Protein AF-E9EFN2-F1 (afdb_monomer)

Nearest PDB structures (foldseek):
  8b2e-assembly1_A  TM=9.844E-01  e=3.486E-15  Kionochaeta sp.
  8b2h-assembly1_A  TM=9.798E-01  e=1.659E-14  Thermothielavioides terrestris

Secondary structure (DSSP, 8-state):
------TT-SSPPS---SPPTT--HHHHHHHHHHHHHHHHTT-HHHHHHHHHHHHHHHHSS--BB-TTSTTGGGS--SSB--STTEEBTTTEEGGG-S-HHHHTSHHHHHHHHHHHHHTSTTGGGS-HHHHHHHHH--S-TTGGGGGHHHHHHHHHHTT-

Radius of gyration: 14.5 Å; Cα contacts (8 Å, |Δi|>4): 249; chains: 1; bounding box: 38×34×40 Å

Foldseek 3Di:
DDLPDLVLDDQPPPPQPDQQPPDDPQLSSLLLSLLVLCVVVVVALLLQLLLNLLLCLQPNSWFAAAPLAVVLVVEDTDYHHDDDQFTTSNRDHPVVDDDSSNRSHSSSVSVLLVVQLVPDPPSSPDDSLQSNCSSRVDPDSCSSVVCSVSSSSRSVSSPD

Sequence (160 aa):
MVTGECNGGDPPPSGGSGNLPGLNASQDRHAQAIIAQTKKQGLGKQGCKPAIATGLTESSLRILANNGVPASLKYPNNGIGSGHDSVGIFQQRAMYYEDICCDMDAAYSASEFFKNMTAICGWKTMDAATLCQKVQRSAVPTAYRKYTAQAAKICAAGGF

Mean predicted aligned error: 5.23 Å

pLDDT: mean 89.68, std 15.93, range [29.84, 98.75]

Solvent-accessible surface area (backbone atoms only — not comparable to full-atom values): 8828 Å² total; per-residue (Å²): 133,88,73,79,81,54,87,48,60,76,80,65,75,91,81,64,99,62,75,41,77,95,45,55,78,66,29,28,54,38,49,48,28,34,48,51,44,27,57,76,69,69,45,51,54,71,43,31,26,25,53,47,10,37,18,46,62,59,41,61,33,29,32,19,19,24,86,76,34,66,72,36,67,78,48,81,58,74,50,74,53,80,59,88,46,15,31,12,26,63,47,49,52,49,89,82,56,95,46,64,73,34,38,47,31,46,22,35,40,40,50,56,51,47,58,53,42,70,70,38,86,64,48,88,77,49,57,45,35,59,49,35,33,69,60,68,64,56,97,56,65,67,58,33,53,77,34,43,66,58,17,45,51,34,35,39,74,72,77,80

Organism: Metarhizium acridum (strain CQMa 102) (NCBI:txid655827)

Structure (mmCIF, N/CA/C/O backbone):
data_AF-E9EFN2-F1
#
_entry.id   AF-E9EFN2-F1
#
loop_
_atom_site.group_PDB
_atom_site.id
_atom_site.type_symbol
_atom_site.label_atom_id
_atom_site.label_alt_id
_atom_site.label_comp_id
_atom_site.label_asym_id
_atom_site.label_entity_id
_atom_site.label_seq_id
_atom_site.pdbx_PDB_ins_code
_atom_site.Cartn_x
_atom_site.Cartn_y
_atom_site.Cartn_z
_atom_site.occupancy
_atom_site.B_iso_or_equiv
_atom_site.auth_seq_id
_atom_site.auth_comp_id
_atom_site.auth_asym_id
_atom_site.auth_atom_id
_atom_site.pdbx_PDB_model_num
ATOM 1 N N . MET A 1 1 ? 3.461 -20.774 -21.837 1.00 32.47 1 MET A N 1
ATOM 2 C CA . MET A 1 1 ? 4.520 -20.360 -20.892 1.00 32.47 1 MET A CA 1
ATOM 3 C C . MET A 1 1 ? 3.847 -20.214 -19.549 1.00 32.47 1 MET A C 1
ATOM 5 O O . MET A 1 1 ? 2.889 -19.462 -19.463 1.00 32.47 1 MET A O 1
ATOM 9 N N . VAL A 1 2 ? 4.246 -21.027 -18.578 1.00 29.84 2 VAL A N 1
ATOM 10 C CA . VAL A 1 2 ? 3.606 -21.094 -17.261 1.00 29.84 2 VAL A CA 1
ATOM 11 C C . VAL A 1 2 ? 4.033 -19.852 -16.479 1.00 29.84 2 VAL A C 1
ATOM 13 O O . VAL A 1 2 ? 5.173 -19.768 -16.033 1.00 29.84 2 VAL A O 1
ATOM 16 N N . THR A 1 3 ? 3.166 -18.845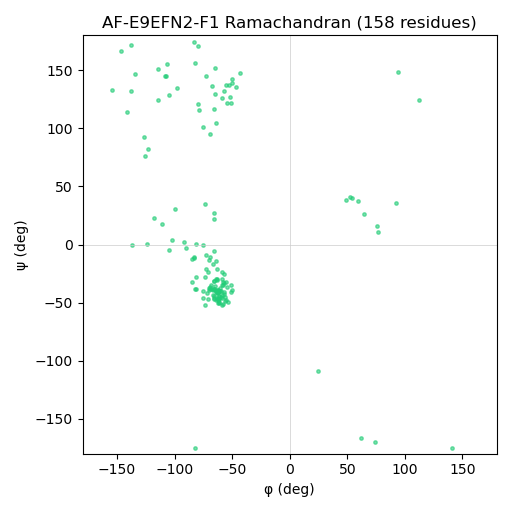 -16.402 1.00 42.25 3 THR A N 1
ATOM 17 C CA . THR A 1 3 ? 3.294 -17.765 -15.419 1.00 42.25 3 THR A CA 1
ATOM 18 C C . THR A 1 3 ? 3.089 -18.399 -14.051 1.00 42.25 3 THR A C 1
ATOM 20 O O . THR A 1 3 ? 2.025 -18.967 -13.819 1.00 42.25 3 THR A O 1
ATOM 23 N N . GLY A 1 4 ? 4.115 -18.376 -13.197 1.00 42.69 4 GLY A N 1
ATOM 24 C CA . GLY A 1 4 ? 4.016 -18.871 -11.826 1.00 42.69 4 GLY A CA 1
ATOM 25 C C . GLY A 1 4 ? 2.800 -18.250 -11.147 1.00 42.69 4 GLY A C 1
ATOM 26 O O . GLY A 1 4 ? 2.641 -17.030 -11.144 1.00 42.69 4 GLY A O 1
ATOM 27 N N . GLU A 1 5 ? 1.891 -19.095 -10.675 1.00 55.56 5 GLU A N 1
ATOM 28 C CA . GLU A 1 5 ? 0.627 -18.669 -10.092 1.00 55.56 5 GLU A CA 1
ATOM 29 C C . GLU A 1 5 ? 0.909 -17.986 -8.752 1.00 55.56 5 GLU A C 1
ATOM 31 O O . GLU A 1 5 ? 1.048 -18.622 -7.708 1.00 55.56 5 GLU A O 1
ATOM 36 N N . CYS A 1 6 ? 1.016 -16.660 -8.784 1.00 63.97 6 CYS A N 1
ATOM 37 C CA . CYS A 1 6 ? 0.966 -15.850 -7.583 1.00 63.97 6 CYS A CA 1
ATOM 38 C C . CYS A 1 6 ? -0.442 -16.048 -7.012 1.00 63.97 6 CYS A C 1
ATOM 40 O O . CYS A 1 6 ? -1.408 -15.509 -7.547 1.00 63.97 6 CYS A O 1
ATOM 42 N N . ASN A 1 7 ? -0.596 -16.831 -5.942 1.00 55.19 7 ASN A N 1
ATOM 43 C CA . ASN A 1 7 ? -1.889 -17.134 -5.300 1.00 55.19 7 ASN A CA 1
ATOM 44 C C . ASN A 1 7 ? -2.581 -15.896 -4.649 1.00 55.19 7 ASN A C 1
ATOM 46 O O . ASN A 1 7 ? -3.433 -16.027 -3.761 1.00 55.19 7 ASN A O 1
ATOM 50 N N . GLY A 1 8 ? -2.231 -14.682 -5.099 1.00 48.81 8 GLY A N 1
ATOM 51 C CA . GLY A 1 8 ? -2.828 -13.383 -4.777 1.00 48.81 8 GLY A CA 1
ATOM 52 C C . GLY A 1 8 ? -4.266 -13.205 -5.275 1.00 48.81 8 GLY A C 1
ATOM 53 O O . GLY A 1 8 ? -4.932 -12.261 -4.865 1.00 48.81 8 GLY A O 1
ATOM 54 N N . GLY A 1 9 ? -4.792 -14.173 -6.026 1.00 44.34 9 GLY A N 1
ATOM 55 C CA . GLY A 1 9 ? -6.187 -14.224 -6.450 1.00 44.34 9 GLY A CA 1
ATOM 56 C C . GLY A 1 9 ? -6.386 -13.606 -7.824 1.00 44.34 9 GLY A C 1
ATOM 57 O O . GLY A 1 9 ? -5.675 -12.685 -8.217 1.00 44.34 9 GLY A O 1
ATOM 58 N N . ASP A 1 10 ? -7.359 -14.152 -8.546 1.00 43.50 10 ASP A N 1
ATOM 59 C CA . ASP A 1 10 ? -7.819 -13.628 -9.824 1.00 43.50 10 ASP A CA 1
ATOM 60 C C . ASP A 1 10 ? -7.963 -12.099 -9.777 1.00 43.50 10 ASP A C 1
ATOM 62 O O . ASP A 1 10 ? -8.327 -11.550 -8.723 1.00 43.50 10 ASP A O 1
ATOM 66 N N . PRO A 1 11 ? -7.716 -11.391 -10.899 1.00 51.19 11 PRO A N 1
ATOM 67 C CA . PRO A 1 11 ? -8.034 -9.973 -10.981 1.00 51.19 11 PRO A CA 1
ATOM 68 C C . PRO A 1 11 ? -9.450 -9.763 -10.432 1.00 51.19 11 PRO A C 1
ATOM 70 O O . PRO A 1 11 ? -10.338 -10.567 -10.742 1.00 51.19 11 PRO A O 1
ATOM 73 N N . PRO A 1 12 ? -9.671 -8.738 -9.585 1.00 50.22 12 PRO A N 1
ATOM 74 C CA . PRO A 1 12 ? -10.956 -8.556 -8.931 1.00 50.22 12 PRO A CA 1
ATOM 75 C C . PRO A 1 12 ? -12.075 -8.620 -9.979 1.00 50.22 12 PRO A C 1
ATOM 77 O O . PRO A 1 12 ? -11.899 -8.081 -11.080 1.00 50.22 12 PRO A O 1
ATOM 80 N N . PRO A 1 13 ? -13.212 -9.279 -9.676 1.00 44.38 13 PRO A N 1
ATOM 81 C CA . PRO A 1 13 ? -14.321 -9.354 -10.614 1.00 44.38 13 PRO A CA 1
ATOM 82 C C . PRO A 1 13 ? -14.669 -7.934 -11.057 1.00 44.38 13 PRO A C 1
ATOM 84 O O . PRO A 1 13 ? -14.693 -7.017 -10.234 1.00 44.38 13 PRO A O 1
ATOM 87 N N . SER A 1 14 ? -14.921 -7.743 -12.353 1.00 46.88 14 SER A N 1
ATOM 88 C CA . SER A 1 14 ? -15.143 -6.439 -13.003 1.00 46.88 14 SER A CA 1
ATOM 89 C C . SER A 1 14 ? -16.425 -5.699 -12.554 1.00 46.88 14 SER A C 1
ATOM 91 O O . SER A 1 14 ? -16.999 -4.924 -13.311 1.00 46.88 14 SER A O 1
ATOM 93 N N . GLY A 1 15 ? -16.905 -5.935 -11.333 1.00 41.72 15 GLY A N 1
ATOM 94 C CA . GLY A 1 15 ? -18.213 -5.544 -10.808 1.00 41.72 15 GLY A CA 1
ATOM 95 C C . GLY A 1 15 ? -18.239 -4.285 -9.939 1.00 41.72 15 GLY A C 1
ATOM 96 O O . GLY A 1 15 ? -19.069 -4.201 -9.039 1.00 41.72 15 GLY A O 1
ATOM 97 N N . GLY A 1 16 ? -17.361 -3.309 -10.177 1.00 46.19 16 GLY A N 1
ATOM 98 C CA . GLY A 1 16 ? -17.445 -1.979 -9.564 1.00 46.19 16 GLY A CA 1
ATOM 99 C C . GLY A 1 16 ? -17.417 -0.901 -10.639 1.00 46.19 16 GLY A C 1
ATOM 100 O O . GLY A 1 16 ? -16.347 -0.486 -11.062 1.00 46.19 16 GLY A O 1
ATOM 101 N N . SER A 1 17 ? -18.582 -0.463 -11.114 1.00 49.03 17 SER A N 1
ATOM 102 C CA . SER A 1 17 ? -18.742 0.458 -12.253 1.00 49.03 17 SER A CA 1
ATOM 103 C C . SER A 1 17 ? -18.371 1.923 -11.956 1.00 49.03 17 SER A C 1
ATOM 105 O O . SER A 1 17 ? -18.993 2.840 -12.488 1.00 49.03 17 SER A O 1
ATOM 107 N N . GLY A 1 18 ?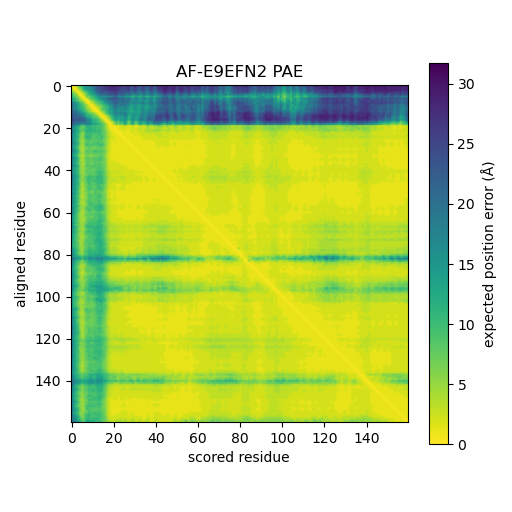 -17.369 2.175 -11.114 1.00 58.19 18 GLY A N 1
ATOM 108 C CA . GLY A 1 18 ? -16.896 3.524 -10.822 1.00 58.19 18 GLY A CA 1
ATOM 109 C C . GLY A 1 18 ? -15.440 3.534 -10.383 1.00 58.19 18 GLY A C 1
ATOM 110 O O . GLY A 1 18 ? -15.052 2.754 -9.518 1.00 58.19 18 GLY A O 1
ATOM 111 N N . ASN A 1 19 ? -14.652 4.446 -10.959 1.00 78.94 19 ASN A N 1
ATOM 112 C CA . ASN A 1 19 ? -13.292 4.708 -10.496 1.00 78.94 19 ASN A CA 1
ATOM 113 C C . ASN A 1 19 ? -13.345 5.132 -9.021 1.00 78.94 19 ASN A C 1
ATOM 115 O O . ASN A 1 19 ? -14.046 6.089 -8.668 1.00 78.94 19 ASN A O 1
ATOM 119 N N . LEU A 1 20 ? -12.583 4.447 -8.170 1.00 90.50 20 LEU A N 1
ATOM 120 C CA . LEU A 1 20 ? -12.331 4.851 -6.795 1.00 90.50 20 LEU A CA 1
ATOM 121 C C . LEU A 1 20 ? -11.888 6.329 -6.770 1.00 90.50 20 LEU A C 1
ATOM 123 O O . LEU A 1 20 ? -11.157 6.779 -7.661 1.00 90.50 20 LEU A O 1
ATOM 127 N N . PRO A 1 21 ? -12.311 7.113 -5.761 1.00 91.50 21 PRO A N 1
ATOM 128 C CA . PRO A 1 21 ? -12.151 8.562 -5.782 1.00 91.50 21 PRO A CA 1
ATOM 129 C C . PRO A 1 21 ? -10.706 9.024 -6.014 1.00 91.50 21 PRO A C 1
ATOM 131 O O . PRO A 1 21 ? -9.810 8.746 -5.214 1.00 91.50 21 PRO A O 1
ATOM 134 N N . GLY A 1 22 ? -10.506 9.802 -7.081 1.00 92.12 22 GLY A N 1
ATOM 135 C CA . GLY A 1 22 ? -9.226 10.441 -7.396 1.00 92.12 22 GLY A CA 1
ATOM 136 C C . GLY A 1 22 ? -8.154 9.510 -7.971 1.00 92.12 22 GLY A C 1
ATOM 137 O O . GLY A 1 22 ? -6.987 9.895 -7.962 1.00 92.12 22 GLY A O 1
ATOM 138 N N . LEU A 1 23 ? -8.519 8.312 -8.443 1.00 94.75 23 LEU A N 1
ATOM 139 C CA . LEU A 1 23 ? -7.596 7.355 -9.057 1.00 94.75 23 LEU A CA 1
ATOM 140 C C . LEU A 1 23 ? -7.791 7.266 -10.578 1.00 94.75 23 LEU A C 1
ATOM 142 O O . LEU A 1 23 ? -8.910 7.352 -11.084 1.00 94.75 23 LEU A O 1
ATOM 146 N N . ASN A 1 24 ? -6.692 7.064 -11.311 1.00 93.81 24 ASN A N 1
ATOM 147 C CA . ASN A 1 24 ? -6.754 6.643 -12.715 1.00 93.81 24 ASN A CA 1
ATOM 148 C C . ASN A 1 24 ? -7.023 5.131 -12.829 1.00 93.81 24 ASN A C 1
ATOM 150 O O . ASN A 1 24 ? -6.922 4.404 -11.847 1.00 93.81 24 ASN A O 1
ATOM 154 N N . ALA A 1 25 ? -7.293 4.634 -14.040 1.00 91.81 25 ALA A N 1
ATOM 155 C CA . ALA A 1 25 ? -7.672 3.234 -14.259 1.00 91.81 25 ALA A CA 1
ATOM 156 C C . ALA A 1 25 ? -6.641 2.197 -13.764 1.00 91.81 25 ALA A C 1
ATOM 158 O O . ALA A 1 25 ? -7.021 1.102 -13.361 1.00 91.81 25 ALA A O 1
ATOM 159 N N . SER A 1 26 ? -5.338 2.503 -13.801 1.00 91.81 26 SER A N 1
ATOM 160 C CA . SER A 1 26 ? -4.310 1.578 -13.298 1.00 91.81 26 SER A CA 1
ATOM 161 C C . SER A 1 26 ? -4.279 1.566 -11.770 1.00 91.81 26 SER A C 1
ATOM 163 O O . SER A 1 26 ? -4.305 0.507 -11.150 1.00 91.81 26 SER A O 1
ATOM 165 N N . GLN A 1 27 ? -4.298 2.755 -11.164 1.00 96.31 27 GLN A N 1
ATOM 166 C CA . GLN A 1 27 ? -4.343 2.922 -9.711 1.00 96.31 27 GLN A CA 1
ATOM 167 C C . GLN A 1 27 ? -5.614 2.324 -9.109 1.00 96.31 27 GLN A C 1
ATOM 169 O O . GLN A 1 27 ? -5.552 1.709 -8.049 1.00 96.31 27 GLN A O 1
ATOM 174 N N . ASP A 1 28 ? -6.747 2.488 -9.794 1.00 96.00 28 ASP A N 1
ATOM 175 C CA . ASP A 1 28 ? -8.029 1.909 -9.413 1.00 96.00 28 ASP A CA 1
ATOM 176 C C . ASP A 1 28 ? -7.937 0.384 -9.331 1.00 96.00 28 ASP A C 1
ATOM 178 O O . ASP A 1 28 ? -8.193 -0.182 -8.271 1.00 96.00 28 ASP A O 1
ATOM 182 N N . ARG A 1 29 ? -7.440 -0.279 -10.385 1.00 94.94 29 ARG A N 1
ATOM 183 C CA . ARG A 1 29 ? -7.261 -1.740 -10.387 1.00 94.94 29 ARG A CA 1
ATOM 184 C C . ARG A 1 29 ? -6.388 -2.232 -9.234 1.00 94.94 29 ARG A C 1
ATOM 186 O O . ARG A 1 29 ? -6.761 -3.193 -8.564 1.00 94.94 29 ARG A O 1
ATOM 193 N N . HIS A 1 30 ? -5.256 -1.580 -8.963 1.00 97.12 30 HIS A N 1
ATOM 194 C CA . HIS A 1 30 ? -4.398 -2.003 -7.853 1.00 97.12 30 HIS A CA 1
ATOM 195 C C . HIS A 1 30 ? -5.020 -1.714 -6.482 1.00 97.12 30 HIS A C 1
ATOM 197 O O . HIS A 1 30 ? -4.898 -2.527 -5.568 1.00 97.12 30 HIS A O 1
ATOM 203 N N . ALA A 1 31 ? -5.722 -0.589 -6.324 1.00 97.88 31 ALA A N 1
ATOM 204 C CA . ALA A 1 31 ? -6.452 -0.294 -5.096 1.00 97.88 31 ALA A CA 1
ATOM 205 C C . ALA A 1 31 ? -7.569 -1.316 -4.846 1.00 97.88 31 ALA A C 1
ATOM 207 O O . ALA A 1 31 ? -7.719 -1.782 -3.717 1.00 97.88 31 ALA A O 1
ATOM 208 N N . GLN A 1 3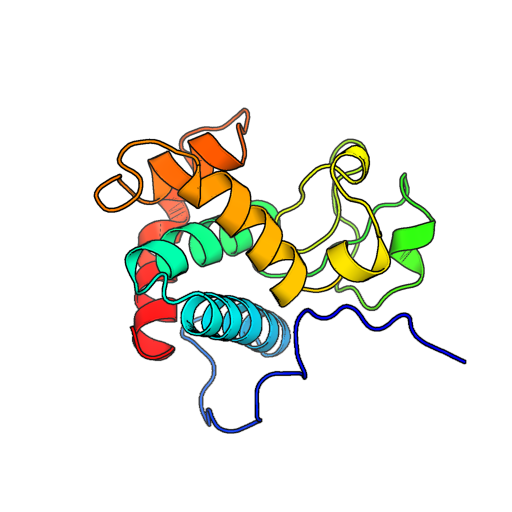2 ? -8.303 -1.714 -5.889 1.00 97.06 32 GLN A N 1
ATOM 209 C CA . GLN A 1 32 ? -9.309 -2.773 -5.809 1.00 97.06 32 GLN A CA 1
ATOM 210 C C . GLN A 1 32 ? -8.685 -4.117 -5.418 1.00 97.06 32 GLN A C 1
ATOM 212 O O . GLN A 1 32 ? -9.254 -4.813 -4.583 1.00 97.06 32 GLN A O 1
ATOM 217 N N . ALA A 1 33 ? -7.500 -4.459 -5.934 1.00 96.69 33 ALA A N 1
ATOM 218 C CA . ALA A 1 33 ? -6.772 -5.663 -5.523 1.00 96.69 33 ALA A CA 1
ATOM 219 C C . ALA A 1 33 ? -6.400 -5.632 -4.025 1.00 96.69 33 ALA A C 1
ATOM 221 O O . ALA A 1 33 ? -6.658 -6.593 -3.300 1.00 96.69 33 ALA A O 1
ATOM 222 N N . ILE A 1 34 ? -5.895 -4.498 -3.520 1.00 98.25 34 ILE A N 1
ATOM 223 C CA . ILE A 1 34 ? -5.618 -4.309 -2.083 1.00 98.25 34 ILE A CA 1
ATOM 224 C C . ILE A 1 34 ? -6.909 -4.432 -1.252 1.00 98.25 34 ILE A C 1
ATOM 226 O O . ILE A 1 34 ? -6.924 -5.095 -0.210 1.00 98.25 34 ILE A O 1
ATOM 230 N N . ILE A 1 35 ? -8.006 -3.811 -1.695 1.00 98.19 35 ILE A N 1
ATOM 231 C CA . ILE A 1 35 ? -9.317 -3.864 -1.026 1.00 98.19 35 ILE A CA 1
ATOM 232 C C . ILE A 1 35 ? -9.852 -5.298 -0.993 1.00 98.19 35 ILE A C 1
ATOM 234 O O . ILE A 1 35 ? -10.281 -5.766 0.065 1.00 98.19 35 ILE A O 1
ATOM 238 N N . ALA A 1 36 ? -9.808 -6.007 -2.120 1.00 96.88 36 ALA A N 1
ATOM 239 C CA . ALA A 1 36 ? -10.240 -7.394 -2.231 1.00 96.88 36 ALA A CA 1
ATOM 240 C C . ALA A 1 36 ? -9.430 -8.297 -1.295 1.00 96.88 36 ALA A C 1
ATOM 242 O O . ALA A 1 36 ? -10.019 -9.063 -0.530 1.00 96.88 36 ALA A O 1
ATOM 243 N N . GLN A 1 37 ? -8.105 -8.132 -1.252 1.00 97.75 37 GLN A N 1
ATOM 244 C CA . GLN A 1 37 ? -7.251 -8.876 -0.329 1.00 97.75 37 GLN A CA 1
ATOM 245 C C . GLN A 1 37 ? -7.550 -8.542 1.139 1.00 97.75 37 GLN A C 1
ATOM 247 O O . GLN A 1 37 ? -7.607 -9.436 1.984 1.00 97.75 37 GLN A O 1
ATOM 252 N N . THR A 1 38 ? -7.822 -7.271 1.452 1.00 98.12 38 THR A N 1
ATOM 253 C CA . THR A 1 38 ? -8.237 -6.853 2.802 1.00 98.12 38 THR A CA 1
ATOM 254 C C . THR A 1 38 ? -9.519 -7.574 3.232 1.00 98.12 38 THR A C 1
ATOM 256 O O . THR A 1 38 ? -9.623 -8.032 4.373 1.00 98.12 38 THR A O 1
ATOM 259 N N . LYS A 1 39 ? -10.501 -7.686 2.323 1.00 97.94 39 LYS A N 1
ATOM 260 C CA . LYS A 1 39 ? -11.762 -8.408 2.563 1.00 97.94 39 LYS A CA 1
ATOM 261 C C . LYS A 1 39 ? -11.516 -9.904 2.735 1.00 97.94 39 LYS A C 1
ATOM 263 O O . LYS A 1 39 ? -12.011 -10.475 3.701 1.00 97.94 39 LYS A O 1
ATOM 268 N N . LYS A 1 40 ? -10.707 -10.508 1.857 1.00 96.81 40 LYS A N 1
ATOM 269 C CA . LYS A 1 40 ? -10.321 -11.928 1.914 1.00 96.81 40 LYS A CA 1
ATOM 270 C C . LYS A 1 40 ? -9.713 -12.302 3.270 1.00 96.81 40 LYS A C 1
ATOM 272 O O . LYS A 1 40 ? -9.990 -13.380 3.777 1.00 96.81 40 LYS A O 1
ATOM 277 N N . GLN A 1 41 ? -8.936 -11.403 3.876 1.00 97.19 41 GLN A N 1
ATOM 278 C CA . GLN A 1 41 ? -8.313 -11.611 5.189 1.00 97.19 41 GLN A CA 1
ATOM 279 C C . GLN A 1 41 ? -9.144 -11.099 6.382 1.00 97.19 41 GLN A C 1
ATOM 281 O O . GLN A 1 41 ? -8.687 -11.171 7.521 1.00 97.19 41 GLN A O 1
ATOM 286 N N . GLY A 1 42 ? -10.348 -10.559 6.160 1.00 97.56 42 GLY A N 1
ATOM 287 C CA . GLY A 1 42 ? -11.235 -10.112 7.240 1.00 97.56 42 GLY A CA 1
ATOM 288 C C . GLY A 1 42 ? -10.695 -8.943 8.079 1.00 97.56 42 GLY A C 1
ATOM 289 O O . GLY A 1 42 ? -11.067 -8.794 9.241 1.00 97.56 42 GLY A O 1
ATOM 290 N N . LEU A 1 43 ? -9.818 -8.102 7.521 1.00 98.06 43 LEU A N 1
ATOM 291 C CA . LEU A 1 43 ? -9.118 -7.049 8.281 1.00 98.06 43 LEU A CA 1
ATOM 292 C C . LEU A 1 43 ? -9.942 -5.763 8.458 1.00 98.06 43 LEU A C 1
ATOM 294 O O . LEU A 1 43 ? -9.572 -4.873 9.230 1.00 98.06 43 LEU A O 1
ATOM 298 N N . GLY A 1 44 ? -11.056 -5.655 7.730 1.00 97.75 44 GLY A N 1
ATOM 299 C CA . GLY A 1 44 ? -11.972 -4.520 7.778 1.00 97.75 44 GLY A CA 1
ATOM 300 C C . GLY A 1 44 ? -11.340 -3.189 7.351 1.00 97.75 44 GLY A C 1
ATOM 301 O O . GLY A 1 44 ? -10.234 -3.118 6.805 1.00 97.75 44 GLY A O 1
ATOM 302 N N . LYS A 1 45 ? -12.044 -2.092 7.653 1.00 97.19 45 LYS A N 1
ATOM 303 C CA . LYS A 1 45 ? -11.591 -0.723 7.357 1.00 97.19 45 LYS A CA 1
ATOM 304 C C . LYS A 1 45 ? -10.236 -0.394 7.988 1.00 97.19 45 LYS A C 1
ATOM 306 O O . LYS A 1 45 ? -9.448 0.351 7.402 1.00 97.19 45 LYS A O 1
ATOM 311 N N . GLN A 1 46 ? -9.973 -0.965 9.165 1.00 98.12 46 GLN A N 1
ATOM 312 C CA . GLN A 1 46 ? -8.738 -0.761 9.915 1.00 98.12 46 GLN A CA 1
ATOM 313 C C . GLN A 1 46 ? -7.511 -1.336 9.200 1.00 98.12 46 GLN A C 1
ATOM 315 O O . GLN A 1 46 ? -6.440 -0.753 9.318 1.00 98.12 46 GLN A O 1
ATOM 320 N N . GLY A 1 47 ? -7.655 -2.425 8.433 1.00 98.31 47 GLY A N 1
ATOM 321 C CA . GLY A 1 47 ? -6.593 -2.926 7.554 1.00 98.31 47 GLY A CA 1
ATOM 322 C C . GLY A 1 47 ? -6.526 -2.203 6.207 1.00 98.31 47 GLY A C 1
ATOM 323 O O . GLY A 1 47 ? -5.436 -1.895 5.729 1.00 98.31 47 GLY A O 1
ATOM 324 N N . CYS A 1 48 ? -7.678 -1.852 5.622 1.00 98.75 48 CYS A N 1
ATOM 325 C CA . CYS A 1 48 ? -7.723 -1.188 4.314 1.00 98.75 48 CYS A CA 1
ATOM 326 C C . CYS A 1 48 ? -7.005 0.167 4.328 1.00 98.75 48 CYS A C 1
ATOM 328 O O . CYS A 1 48 ? -6.178 0.461 3.463 1.00 98.75 48 CYS A O 1
ATOM 330 N N . LYS A 1 49 ? -7.318 1.010 5.321 1.00 98.56 49 LYS A N 1
ATOM 331 C CA . LYS A 1 49 ? -6.825 2.391 5.383 1.00 98.56 49 LYS A CA 1
ATOM 332 C C . LYS A 1 49 ? -5.289 2.484 5.389 1.00 98.56 49 LYS A C 1
ATOM 334 O O . LYS A 1 49 ? -4.777 3.251 4.573 1.00 98.56 49 LYS A O 1
ATOM 339 N N . PRO A 1 50 ? -4.540 1.768 6.252 1.00 98.56 50 PRO A N 1
ATOM 340 C CA . PRO A 1 50 ? -3.083 1.804 6.213 1.00 98.56 50 PRO A CA 1
ATOM 341 C C . PRO A 1 50 ? -2.515 1.198 4.926 1.00 98.56 50 PRO A C 1
ATOM 343 O O . PRO A 1 50 ? -1.596 1.783 4.373 1.00 98.56 50 PRO A O 1
ATOM 346 N N . ALA A 1 51 ? -3.075 0.115 4.375 1.00 98.62 51 ALA A N 1
ATOM 347 C CA . ALA A 1 51 ? -2.558 -0.439 3.120 1.00 98.62 51 ALA A CA 1
ATOM 348 C C . ALA A 1 51 ? -2.711 0.533 1.940 1.00 98.62 51 ALA A C 1
ATOM 350 O O . ALA A 1 51 ? -1.736 0.814 1.248 1.00 98.62 51 ALA A O 1
ATOM 351 N N . ILE A 1 52 ? -3.889 1.136 1.744 1.00 98.69 52 ILE A N 1
ATOM 352 C CA . ILE A 1 52 ? -4.071 2.139 0.682 1.00 98.69 52 ILE A CA 1
ATOM 353 C C . ILE A 1 52 ? -3.194 3.376 0.930 1.00 98.69 52 ILE A C 1
ATOM 355 O O . ILE A 1 52 ? -2.604 3.903 -0.012 1.00 98.69 52 ILE A O 1
ATOM 359 N N . ALA A 1 53 ? -3.065 3.833 2.181 1.00 98.69 53 ALA A N 1
ATOM 360 C CA . ALA A 1 53 ? -2.194 4.962 2.511 1.00 98.69 53 ALA A CA 1
ATOM 361 C C . ALA A 1 53 ? -0.717 4.662 2.201 1.00 98.69 53 ALA A C 1
ATOM 363 O O . ALA A 1 53 ? -0.039 5.517 1.629 1.00 98.69 53 ALA A O 1
ATOM 364 N N . THR A 1 54 ? -0.229 3.458 2.513 1.00 98.50 54 THR A N 1
ATOM 365 C CA . THR A 1 54 ? 1.122 3.013 2.150 1.00 98.50 54 THR A CA 1
ATOM 366 C C . THR A 1 54 ? 1.286 2.970 0.635 1.00 98.50 54 THR A C 1
ATOM 368 O O . THR A 1 54 ? 2.192 3.607 0.117 1.00 98.50 54 THR A O 1
ATOM 371 N N . GLY A 1 55 ? 0.375 2.328 -0.101 1.00 98.31 55 GLY A N 1
ATOM 372 C CA . GLY A 1 55 ? 0.470 2.234 -1.564 1.00 98.31 55 GLY A CA 1
ATOM 373 C C . GLY A 1 55 ? 0.475 3.605 -2.251 1.00 98.31 55 GLY A C 1
ATOM 374 O O . GLY A 1 55 ? 1.257 3.845 -3.170 1.00 98.31 55 GLY A O 1
ATOM 375 N N . LEU A 1 56 ? -0.336 4.551 -1.767 1.00 98.31 56 LEU A N 1
ATOM 376 C CA . LEU A 1 56 ? -0.312 5.941 -2.237 1.00 98.31 56 LEU A CA 1
ATOM 377 C C . LEU A 1 56 ? 1.021 6.639 -1.940 1.00 98.31 56 LEU A C 1
ATOM 379 O O . LEU A 1 56 ? 1.518 7.387 -2.780 1.00 98.31 56 LEU A O 1
ATOM 383 N N . THR A 1 57 ? 1.590 6.399 -0.759 1.00 97.56 57 THR A N 1
ATOM 384 C CA . THR A 1 57 ? 2.839 7.037 -0.320 1.00 97.56 57 THR A CA 1
ATOM 385 C C . THR A 1 57 ? 4.044 6.513 -1.093 1.00 97.56 57 THR A C 1
ATOM 387 O O . THR A 1 57 ? 4.850 7.310 -1.560 1.00 97.56 57 THR A O 1
ATOM 390 N N . GLU A 1 58 ? 4.146 5.195 -1.236 1.00 96.81 58 GLU A N 1
ATOM 391 C CA . GLU A 1 58 ? 5.343 4.519 -1.743 1.00 96.81 58 GLU A CA 1
ATOM 392 C C . GLU A 1 58 ? 5.423 4.537 -3.271 1.00 96.81 58 GLU A C 1
ATOM 394 O O . GLU A 1 58 ? 6.493 4.708 -3.845 1.00 96.81 58 GLU A O 1
ATOM 399 N N . SER A 1 59 ? 4.286 4.387 -3.953 1.00 97.50 59 SER A N 1
ATOM 400 C CA . SER A 1 59 ? 4.266 4.222 -5.412 1.00 97.50 59 SER A CA 1
ATOM 401 C C . SER A 1 59 ? 3.182 5.028 -6.117 1.00 97.50 59 SER A C 1
ATOM 403 O O . SER A 1 59 ? 3.064 4.969 -7.341 1.00 97.50 59 SER A O 1
ATOM 405 N N . SER A 1 60 ? 2.360 5.780 -5.376 1.00 97.50 60 SER A N 1
ATOM 406 C CA . SER A 1 60 ? 1.099 6.318 -5.902 1.00 97.50 60 SER A CA 1
ATOM 407 C C . SER A 1 60 ? 0.206 5.214 -6.493 1.00 97.50 60 SER A C 1
ATOM 409 O O . SER A 1 60 ? -0.410 5.424 -7.538 1.00 97.50 60 SER A O 1
ATOM 411 N N . LEU A 1 61 ? 0.146 4.044 -5.837 1.00 98.12 61 LEU A N 1
ATOM 412 C CA . LEU A 1 61 ? -0.598 2.842 -6.256 1.00 98.12 61 LEU A CA 1
ATOM 413 C C . LEU A 1 61 ? -0.168 2.288 -7.626 1.00 98.12 61 LEU A C 1
ATOM 415 O O . LEU A 1 61 ? -0.992 1.837 -8.426 1.00 98.12 61 LEU A O 1
ATOM 419 N N . ARG A 1 62 ? 1.132 2.339 -7.915 1.00 97.81 62 ARG A N 1
ATOM 420 C CA . ARG A 1 62 ? 1.738 1.772 -9.126 1.00 97.81 62 ARG A CA 1
ATOM 421 C C . ARG A 1 62 ? 2.538 0.534 -8.757 1.00 97.81 62 ARG A C 1
ATOM 423 O O . ARG A 1 62 ? 3.206 0.515 -7.732 1.00 97.81 62 ARG A O 1
ATOM 430 N N . ILE A 1 63 ? 2.549 -0.461 -9.632 1.00 97.50 63 ILE A N 1
ATOM 431 C CA . ILE A 1 63 ? 3.546 -1.529 -9.560 1.00 97.50 63 ILE A CA 1
ATOM 432 C C . ILE A 1 63 ? 4.842 -0.982 -10.152 1.00 97.50 63 ILE A C 1
ATOM 434 O O . ILE A 1 63 ? 4.868 -0.615 -11.326 1.00 97.50 63 ILE A O 1
ATOM 438 N N . LEU A 1 64 ? 5.899 -0.873 -9.350 1.00 98.00 64 LEU A N 1
ATOM 439 C CA . LEU A 1 64 ? 7.184 -0.337 -9.795 1.00 98.00 64 LEU A CA 1
ATOM 4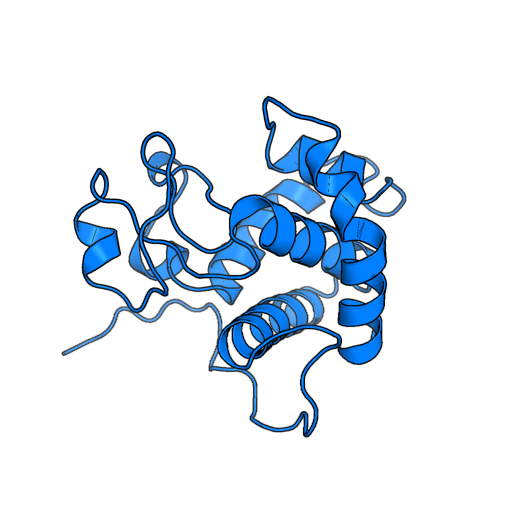40 C C . LEU A 1 64 ? 8.254 -1.433 -9.756 1.00 98.00 64 LEU A C 1
ATOM 442 O O . LEU A 1 64 ? 8.479 -2.051 -8.717 1.00 98.00 64 LEU A O 1
ATOM 446 N N . ALA A 1 65 ? 8.908 -1.661 -10.893 1.00 97.25 65 ALA A N 1
ATOM 447 C CA . ALA A 1 65 ? 10.052 -2.562 -11.005 1.00 97.25 65 ALA A CA 1
ATOM 448 C C . ALA A 1 65 ? 11.352 -1.850 -10.590 1.00 97.25 65 ALA A C 1
ATOM 450 O O . ALA A 1 65 ? 11.364 -0.641 -10.350 1.00 97.25 65 ALA A O 1
ATOM 451 N N . ASN A 1 66 ? 12.464 -2.580 -10.535 1.00 97.38 66 ASN A N 1
ATOM 452 C CA . ASN A 1 66 ? 13.761 -2.039 -10.135 1.00 97.38 66 ASN A CA 1
ATOM 453 C C . ASN A 1 66 ? 14.884 -2.569 -11.033 1.00 97.38 66 ASN A C 1
ATOM 455 O O . ASN A 1 66 ? 15.005 -3.774 -11.242 1.00 97.38 66 ASN A O 1
ATOM 459 N N . ASN A 1 67 ? 15.744 -1.676 -11.529 1.00 95.81 67 ASN A N 1
ATOM 460 C CA . ASN A 1 67 ? 16.897 -2.049 -12.358 1.00 95.81 67 ASN A CA 1
ATOM 461 C C . ASN A 1 67 ? 17.923 -2.912 -11.601 1.00 95.81 67 ASN A C 1
ATOM 463 O O . ASN A 1 67 ? 18.585 -3.747 -12.210 1.00 95.81 67 ASN A O 1
ATOM 467 N N . GLY A 1 68 ? 18.033 -2.737 -10.280 1.00 94.12 68 GLY A N 1
ATOM 468 C CA . GLY A 1 68 ? 18.842 -3.579 -9.396 1.00 94.12 68 GLY A CA 1
ATOM 469 C C . GLY A 1 68 ? 18.248 -4.969 -9.150 1.00 94.12 68 GLY A C 1
ATOM 470 O O . GLY A 1 68 ? 18.930 -5.829 -8.601 1.00 94.12 68 GLY A O 1
ATOM 471 N N . VAL A 1 69 ? 17.010 -5.219 -9.594 1.00 95.38 69 VAL A N 1
ATOM 472 C CA . VAL A 1 69 ? 16.328 -6.518 -9.519 1.00 95.38 69 VAL A CA 1
ATOM 473 C C . VAL A 1 69 ? 15.859 -6.911 -10.925 1.00 95.38 69 VAL A C 1
ATOM 475 O O . VAL A 1 69 ? 14.668 -6.809 -11.227 1.00 95.38 69 VAL A O 1
ATOM 478 N N . PRO A 1 70 ? 16.755 -7.377 -11.821 1.00 94.62 70 PRO A N 1
ATOM 479 C CA . PRO A 1 70 ? 16.419 -7.609 -13.231 1.00 94.62 70 PRO A CA 1
ATOM 480 C C . PRO A 1 70 ? 15.247 -8.571 -13.465 1.00 94.62 70 PRO A C 1
ATOM 482 O O . PRO A 1 70 ? 14.571 -8.486 -14.487 1.00 94.62 70 PRO A O 1
ATOM 485 N N . ALA A 1 71 ? 14.976 -9.478 -12.521 1.00 93.75 71 ALA A N 1
ATOM 486 C CA . ALA A 1 71 ? 13.799 -10.342 -12.566 1.00 93.75 71 ALA A CA 1
ATOM 487 C C . ALA A 1 71 ? 12.481 -9.543 -12.548 1.00 93.75 71 ALA A C 1
ATOM 489 O O . ALA A 1 71 ? 11.564 -9.889 -13.284 1.00 93.75 71 ALA A O 1
ATOM 490 N N . SER A 1 72 ? 12.411 -8.445 -11.786 1.00 95.25 72 SER A N 1
ATOM 491 C CA . SER A 1 72 ? 11.208 -7.604 -11.668 1.00 95.25 72 SER A CA 1
ATOM 492 C C . SER A 1 72 ? 10.805 -6.949 -12.994 1.00 95.25 72 SER A C 1
ATOM 494 O O . SER A 1 72 ? 9.621 -6.769 -13.263 1.00 95.25 72 SER A O 1
ATOM 496 N N . LEU A 1 73 ? 11.777 -6.665 -13.870 1.00 95.31 73 LEU A N 1
ATOM 497 C CA . LEU A 1 73 ? 11.552 -6.055 -15.186 1.00 95.31 73 LEU A CA 1
ATOM 498 C C . LEU A 1 73 ? 10.788 -6.973 -16.153 1.00 95.31 73 LEU A C 1
ATOM 500 O O . LEU A 1 73 ? 10.277 -6.503 -17.167 1.00 95.31 73 LEU A O 1
ATOM 504 N N . LYS A 1 74 ? 10.721 -8.277 -15.858 1.00 94.75 74 LYS A N 1
ATOM 505 C CA . LYS A 1 74 ? 10.044 -9.279 -16.694 1.00 94.75 74 LYS A CA 1
ATOM 506 C C . LYS A 1 74 ? 8.535 -9.345 -16.447 1.00 94.75 74 LYS A C 1
ATOM 508 O O . LYS A 1 74 ? 7.835 -9.995 -17.218 1.00 94.75 74 LYS A O 1
ATOM 513 N N . TYR A 1 75 ? 8.043 -8.695 -15.393 1.00 92.88 75 TYR A N 1
ATOM 514 C CA . TYR A 1 75 ? 6.639 -8.733 -14.989 1.00 92.88 75 TYR A CA 1
ATOM 515 C C . TYR A 1 75 ? 5.919 -7.414 -15.309 1.00 92.88 75 TYR A C 1
ATOM 517 O O . TYR A 1 75 ? 6.571 -6.363 -15.396 1.00 92.88 75 TYR A O 1
ATOM 525 N N . PRO A 1 76 ? 4.581 -7.437 -15.486 1.00 92.75 76 PRO A N 1
ATOM 526 C CA . PRO A 1 76 ? 3.796 -6.228 -15.699 1.00 92.75 76 PRO A CA 1
ATOM 527 C C . PRO A 1 76 ? 4.080 -5.182 -14.621 1.00 92.75 76 PRO A C 1
ATOM 529 O O . PRO A 1 76 ? 3.995 -5.448 -13.427 1.00 92.75 76 PRO A O 1
ATOM 532 N N . ASN A 1 77 ? 4.431 -3.976 -15.049 1.00 94.38 77 ASN A N 1
ATOM 533 C CA . ASN A 1 77 ? 4.739 -2.869 -14.158 1.00 94.38 77 ASN A CA 1
ATOM 534 C C . ASN A 1 77 ? 4.304 -1.550 -14.800 1.00 94.38 77 ASN A C 1
ATOM 536 O O . ASN A 1 77 ? 3.981 -1.474 -15.986 1.00 94.38 77 ASN A O 1
ATOM 540 N N . ASN A 1 78 ? 4.260 -0.495 -14.000 1.00 96.50 78 ASN A N 1
ATOM 541 C CA . ASN A 1 78 ? 3.897 0.845 -14.436 1.00 96.50 78 ASN A CA 1
ATOM 542 C C . ASN A 1 78 ? 5.089 1.796 -14.402 1.00 96.50 78 ASN A C 1
ATOM 544 O O . ASN A 1 78 ? 4.872 3.007 -14.369 1.00 96.50 78 ASN A O 1
ATOM 548 N N . GLY A 1 79 ? 6.319 1.290 -14.358 1.00 95.75 79 GLY A N 1
ATOM 549 C CA . GLY A 1 79 ? 7.532 2.094 -14.321 1.00 95.75 79 GLY A CA 1
ATOM 550 C C . GLY A 1 79 ? 8.597 1.529 -13.393 1.00 95.75 79 GLY A C 1
ATOM 551 O O . GLY A 1 79 ? 8.447 0.456 -12.811 1.00 95.75 79 GLY A O 1
ATOM 552 N N . ILE A 1 80 ? 9.672 2.299 -13.260 1.00 96.69 80 ILE A N 1
ATOM 553 C CA . ILE A 1 80 ? 10.826 1.959 -12.435 1.00 96.69 80 ILE A CA 1
ATOM 554 C C . ILE A 1 80 ? 10.788 2.799 -11.161 1.00 96.69 80 ILE A C 1
ATOM 556 O O . ILE A 1 80 ? 10.613 4.018 -11.219 1.00 96.69 80 ILE A O 1
ATOM 560 N N . GLY A 1 81 ? 10.898 2.125 -10.022 1.00 92.19 81 GLY A N 1
ATOM 561 C CA . GLY A 1 81 ? 10.998 2.732 -8.705 1.00 92.19 81 GLY A CA 1
ATOM 562 C C . GLY A 1 81 ? 12.422 3.163 -8.377 1.00 92.19 81 GLY A C 1
ATOM 563 O O . GLY A 1 81 ? 13.343 3.077 -9.191 1.00 92.19 81 GLY A O 1
ATOM 564 N N . SER A 1 82 ? 12.603 3.632 -7.151 1.00 78.69 82 SER A N 1
ATOM 565 C CA . SER A 1 82 ? 13.897 4.065 -6.631 1.00 78.69 82 SER A CA 1
ATOM 566 C C . SER A 1 82 ? 14.109 3.501 -5.236 1.00 78.69 82 SER A C 1
ATOM 568 O O . SER A 1 82 ? 13.161 3.413 -4.462 1.00 78.69 82 SER A O 1
ATOM 570 N N . GLY A 1 83 ? 15.359 3.202 -4.893 1.00 79.25 83 GLY A N 1
ATOM 571 C CA . GLY A 1 83 ? 15.739 2.686 -3.579 1.00 79.25 83 GLY A CA 1
ATOM 572 C C . GLY A 1 83 ? 16.229 1.245 -3.659 1.00 79.25 83 GLY A C 1
ATOM 573 O O . GLY A 1 83 ? 15.523 0.383 -4.171 1.00 79.25 83 GLY A O 1
ATOM 574 N N . HIS A 1 84 ? 17.449 1.019 -3.152 1.00 88.38 84 HIS A N 1
ATOM 575 C CA . HIS A 1 84 ? 18.135 -0.277 -3.036 1.00 88.38 84 HIS A CA 1
ATOM 576 C C . HIS A 1 84 ? 17.637 -1.332 -4.047 1.00 88.38 84 HIS A C 1
ATOM 578 O O . HIS A 1 84 ? 17.869 -1.184 -5.243 1.00 88.38 84 HIS A O 1
ATOM 584 N N . ASP A 1 85 ? 16.920 -2.351 -3.573 1.00 93.00 85 ASP A N 1
ATOM 585 C CA . ASP A 1 85 ? 16.305 -3.420 -4.367 1.00 93.00 85 ASP A CA 1
ATOM 586 C C . ASP A 1 85 ? 14.765 -3.422 -4.230 1.00 93.00 85 ASP A C 1
ATOM 588 O O . ASP A 1 85 ? 14.120 -4.449 -4.409 1.00 93.00 85 ASP A O 1
ATOM 592 N N . SER A 1 86 ? 14.158 -2.288 -3.867 1.00 95.50 86 SER A N 1
ATOM 593 C CA . SER A 1 86 ? 12.717 -2.197 -3.614 1.00 95.50 86 SER A CA 1
ATOM 594 C C . SER A 1 86 ? 11.880 -2.390 -4.880 1.00 95.50 86 SER A C 1
ATOM 596 O O . SER A 1 86 ? 12.197 -1.797 -5.911 1.00 95.50 86 SER A O 1
ATOM 598 N N . VAL A 1 87 ? 10.794 -3.166 -4.792 1.00 96.62 87 VAL A N 1
ATOM 599 C CA . VAL A 1 87 ? 9.875 -3.482 -5.907 1.00 96.62 87 VAL A CA 1
ATOM 600 C C . VAL A 1 87 ? 8.403 -3.426 -5.470 1.00 96.62 87 VAL A C 1
ATOM 602 O O . VAL A 1 87 ? 8.090 -3.259 -4.289 1.00 96.62 87 VAL A O 1
ATOM 605 N N . GLY A 1 88 ? 7.481 -3.530 -6.429 1.00 96.44 88 GLY A N 1
ATOM 606 C CA . GLY A 1 88 ? 6.051 -3.688 -6.163 1.00 96.44 88 GLY A CA 1
ATOM 607 C C . GLY A 1 88 ? 5.353 -2.418 -5.669 1.00 96.44 88 GLY A C 1
ATOM 608 O O . GLY A 1 88 ? 5.900 -1.311 -5.711 1.00 96.44 88 GLY A O 1
ATOM 609 N N . ILE A 1 89 ? 4.107 -2.570 -5.211 1.00 97.50 89 ILE A N 1
ATOM 610 C CA . ILE A 1 89 ? 3.230 -1.435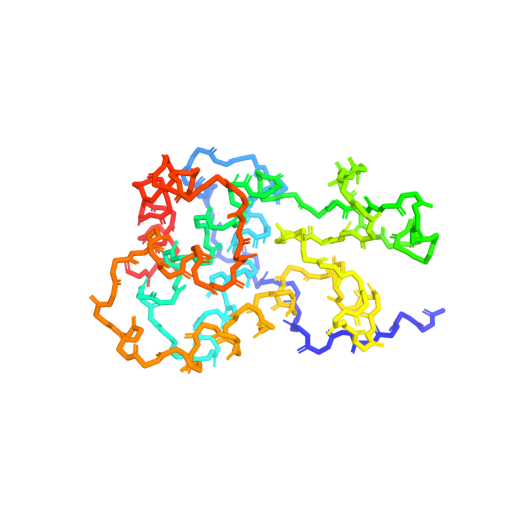 -4.864 1.00 97.50 89 ILE A CA 1
ATOM 611 C C . ILE A 1 89 ? 3.612 -0.724 -3.561 1.00 97.50 89 ILE A C 1
ATOM 613 O O . ILE A 1 89 ? 3.348 0.472 -3.422 1.00 97.50 89 ILE A O 1
ATOM 617 N N . PHE A 1 90 ? 4.237 -1.435 -2.620 1.00 96.69 90 PHE A N 1
ATOM 618 C CA . PHE A 1 90 ? 4.670 -0.888 -1.326 1.00 96.69 90 PHE A CA 1
ATOM 619 C C . PHE A 1 90 ? 6.168 -0.596 -1.256 1.00 96.69 90 PHE A C 1
ATOM 621 O O . PHE A 1 90 ? 6.650 -0.205 -0.194 1.00 96.69 90 PHE A O 1
ATOM 628 N N . GLN A 1 91 ? 6.896 -0.790 -2.364 1.00 95.50 91 GLN A N 1
ATOM 629 C CA . GLN A 1 91 ? 8.336 -0.534 -2.463 1.00 95.50 91 GLN A CA 1
ATOM 630 C C . GLN A 1 91 ? 9.141 -1.149 -1.305 1.00 95.50 91 GLN A C 1
ATOM 632 O O . GLN A 1 91 ? 10.104 -0.551 -0.816 1.00 95.50 91 GLN A O 1
ATOM 637 N N . GLN A 1 92 ? 8.769 -2.352 -0.854 1.00 93.12 92 GLN A N 1
ATOM 638 C CA . GLN A 1 92 ? 9.574 -3.075 0.132 1.00 93.12 92 GLN A CA 1
ATOM 639 C C . GLN A 1 92 ? 10.718 -3.801 -0.588 1.00 93.12 92 GLN A C 1
ATOM 641 O O . GLN A 1 92 ? 10.674 -4.035 -1.797 1.00 93.12 92 GLN A O 1
ATOM 646 N N . ARG A 1 93 ? 11.786 -4.080 0.159 1.00 92.81 93 ARG A N 1
ATOM 647 C CA . ARG A 1 93 ? 13.041 -4.628 -0.366 1.00 92.81 93 ARG A CA 1
ATOM 648 C C . ARG A 1 93 ? 12.820 -6.033 -0.936 1.00 92.81 93 ARG A C 1
ATOM 650 O O . ARG A 1 93 ? 12.319 -6.888 -0.208 1.00 92.81 93 ARG A O 1
ATOM 657 N N . ALA A 1 94 ? 13.271 -6.287 -2.167 1.00 90.56 94 ALA A N 1
ATOM 658 C CA . ALA A 1 94 ? 13.192 -7.598 -2.822 1.00 90.56 94 ALA A CA 1
ATOM 659 C C . ALA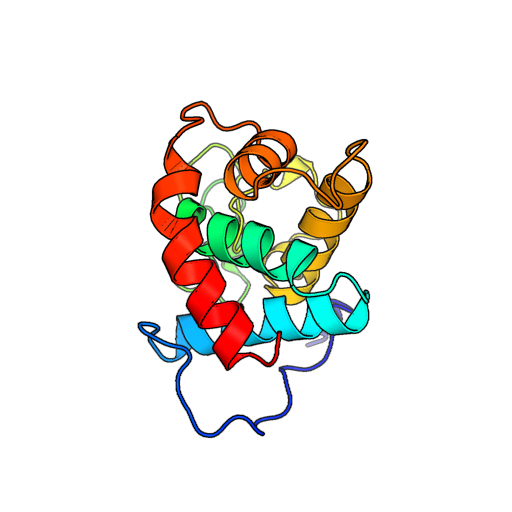 A 1 94 ? 13.749 -8.737 -1.950 1.00 90.56 94 ALA A C 1
ATOM 661 O O . ALA A 1 94 ? 13.216 -9.838 -1.945 1.00 90.56 94 ALA A O 1
ATOM 662 N N . MET A 1 95 ? 14.793 -8.464 -1.159 1.00 89.62 95 MET A N 1
ATOM 663 C CA . MET A 1 95 ? 15.416 -9.459 -0.276 1.00 89.62 95 MET A CA 1
ATOM 664 C C . MET A 1 95 ? 14.506 -10.000 0.842 1.00 89.62 95 MET A C 1
ATOM 666 O O . MET A 1 95 ? 14.882 -10.964 1.502 1.00 89.62 95 MET A O 1
ATOM 670 N N . TYR A 1 96 ? 13.364 -9.359 1.116 1.00 84.62 96 TYR A N 1
ATOM 671 C CA . TYR A 1 96 ? 12.405 -9.830 2.121 1.00 84.62 96 TYR A CA 1
ATOM 672 C C . TYR A 1 96 ? 11.351 -10.777 1.559 1.00 84.62 96 TYR A C 1
ATOM 674 O O . TYR A 1 96 ? 10.535 -11.287 2.325 1.00 84.62 96 TYR A O 1
ATOM 682 N N . TYR A 1 97 ? 11.371 -11.009 0.253 1.00 82.19 97 TYR A N 1
ATOM 683 C CA . TYR A 1 97 ? 10.363 -11.785 -0.429 1.00 82.19 97 TYR A CA 1
ATOM 684 C C . TYR A 1 97 ? 10.931 -13.075 -1.010 1.00 82.19 97 TYR A C 1
ATOM 686 O O . TYR A 1 97 ? 12.107 -13.169 -1.364 1.00 82.19 97 TYR A O 1
ATOM 694 N N . GLU A 1 98 ? 10.066 -14.079 -1.098 1.00 82.69 98 GLU A N 1
ATOM 695 C CA . GLU A 1 98 ? 10.423 -15.405 -1.602 1.00 82.69 98 GLU A CA 1
ATOM 696 C C . GLU A 1 98 ? 10.352 -15.478 -3.136 1.00 82.69 98 GLU A C 1
ATOM 698 O O . GLU A 1 98 ? 11.153 -16.184 -3.749 1.00 82.69 98 GLU A O 1
ATOM 703 N N . ASP A 1 99 ? 9.436 -14.730 -3.765 1.00 89.75 99 ASP A N 1
ATOM 704 C CA . ASP A 1 99 ? 9.216 -14.746 -5.214 1.00 89.75 99 ASP A CA 1
ATOM 705 C C . ASP A 1 99 ? 8.914 -13.347 -5.774 1.00 89.75 99 ASP A C 1
ATOM 707 O O . ASP A 1 99 ? 7.837 -12.789 -5.570 1.00 89.75 99 ASP A O 1
ATOM 711 N N . ILE A 1 100 ? 9.836 -12.837 -6.598 1.00 91.75 100 ILE A N 1
ATOM 712 C CA . ILE A 1 100 ? 9.714 -11.537 -7.275 1.00 91.75 100 ILE A CA 1
ATOM 713 C C . ILE A 1 100 ? 8.466 -11.450 -8.163 1.00 91.75 100 ILE A C 1
ATOM 715 O O . ILE A 1 100 ? 7.945 -10.356 -8.370 1.00 91.75 100 ILE A O 1
ATOM 719 N N . CYS A 1 101 ? 7.983 -12.568 -8.719 1.00 90.94 101 CYS A N 1
ATOM 720 C CA . CYS A 1 101 ? 6.732 -12.568 -9.479 1.00 90.94 101 CYS A CA 1
ATOM 721 C C . CYS A 1 101 ? 5.562 -12.139 -8.589 1.00 90.94 101 CYS A C 1
ATOM 723 O O . CYS A 1 101 ? 4.802 -11.241 -8.955 1.00 90.94 101 CYS A O 1
ATOM 725 N N . CYS A 1 102 ? 5.489 -12.726 -7.394 1.00 88.69 102 CYS A N 1
ATOM 726 C CA . CYS A 1 102 ? 4.473 -12.436 -6.397 1.00 88.69 102 CYS A CA 1
ATOM 727 C C . CYS A 1 102 ? 4.586 -10.993 -5.879 1.00 88.69 102 CYS A C 1
ATOM 729 O O . CYS A 1 102 ? 3.579 -10.318 -5.692 1.00 88.69 102 CYS A O 1
ATOM 731 N N . ASP A 1 103 ? 5.791 -10.452 -5.736 1.00 89.88 103 ASP A N 1
ATOM 732 C CA . ASP A 1 103 ? 5.976 -9.074 -5.244 1.00 89.88 103 ASP A CA 1
ATOM 733 C C . ASP A 1 103 ? 5.545 -8.012 -6.256 1.00 89.88 103 ASP A C 1
ATOM 735 O O . ASP A 1 103 ? 5.205 -6.879 -5.904 1.00 89.88 103 ASP A O 1
ATOM 739 N N . MET A 1 104 ? 5.540 -8.376 -7.536 1.00 94.81 104 MET A N 1
ATOM 740 C CA . MET A 1 104 ? 5.023 -7.538 -8.612 1.00 94.81 104 MET A CA 1
ATOM 741 C C . MET A 1 104 ? 3.493 -7.628 -8.741 1.00 94.81 104 MET A C 1
ATOM 743 O O . MET A 1 104 ? 2.915 -6.921 -9.567 1.00 94.81 104 MET A O 1
ATOM 747 N N . ASP A 1 105 ? 2.826 -8.421 -7.896 1.00 94.31 105 ASP A N 1
ATOM 748 C CA . ASP A 1 105 ? 1.373 -8.467 -7.757 1.00 94.31 105 ASP A CA 1
ATOM 749 C C . ASP A 1 105 ? 0.878 -7.61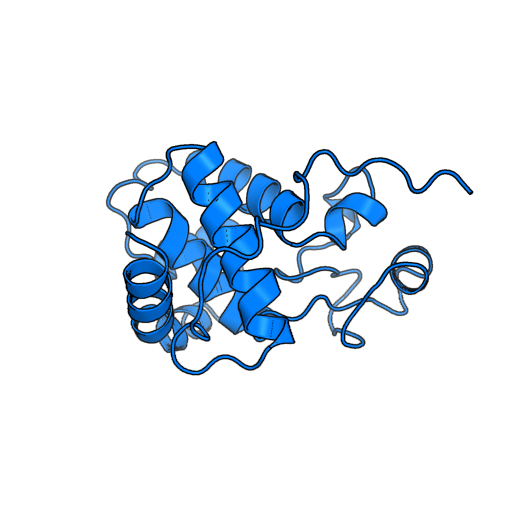6 -6.569 1.00 94.31 105 ASP A C 1
ATOM 751 O O . ASP A 1 105 ? 1.406 -7.656 -5.452 1.00 94.31 105 ASP A O 1
ATOM 755 N N . ALA A 1 106 ? -0.177 -6.827 -6.799 1.00 95.50 106 ALA A N 1
ATOM 756 C CA . ALA A 1 106 ? -0.710 -5.900 -5.800 1.00 95.50 106 ALA A CA 1
ATOM 757 C C . ALA A 1 106 ? -1.374 -6.617 -4.612 1.00 95.50 106 ALA A C 1
ATOM 759 O O . ALA A 1 106 ? -1.260 -6.152 -3.474 1.00 95.50 106 ALA A O 1
ATOM 760 N N . ALA A 1 107 ? -2.082 -7.723 -4.857 1.00 95.06 107 ALA A N 1
ATOM 761 C CA . ALA A 1 107 ? -2.795 -8.452 -3.815 1.00 95.06 107 ALA A CA 1
ATOM 762 C C . ALA A 1 107 ? -1.826 -9.262 -2.947 1.00 95.06 107 ALA A C 1
ATOM 764 O O . ALA A 1 107 ? -1.947 -9.263 -1.719 1.00 95.06 107 ALA A O 1
ATOM 765 N N . TYR A 1 108 ? -0.819 -9.887 -3.552 1.00 93.44 108 TYR A N 1
ATOM 766 C CA . TYR A 1 108 ? 0.231 -10.578 -2.814 1.00 93.44 108 TYR A CA 1
ATOM 767 C C . TYR A 1 108 ? 1.087 -9.607 -1.995 1.00 93.44 108 TYR A C 1
ATOM 769 O O . TYR A 1 108 ? 1.239 -9.803 -0.788 1.00 93.44 108 TYR A O 1
ATOM 777 N N . SER A 1 109 ? 1.527 -8.493 -2.592 1.00 94.44 109 SER A N 1
ATOM 778 C CA . SER A 1 109 ? 2.176 -7.403 -1.850 1.00 94.44 109 SER A CA 1
ATOM 779 C C . SER A 1 109 ? 1.345 -6.968 -0.634 1.00 94.44 109 SER A C 1
ATOM 781 O O . SER A 1 109 ? 1.885 -6.711 0.443 1.00 94.44 109 SER A O 1
ATOM 783 N N . ALA A 1 110 ? 0.013 -6.892 -0.779 1.00 96.62 110 ALA A N 1
ATOM 784 C CA . ALA A 1 110 ? -0.886 -6.535 0.320 1.00 96.62 110 ALA A CA 1
ATOM 785 C C . ALA A 1 110 ? -0.915 -7.610 1.400 1.00 96.62 110 ALA A C 1
ATOM 787 O O . ALA A 1 110 ? -0.902 -7.278 2.582 1.00 96.62 110 ALA A O 1
ATOM 788 N N . SER A 1 111 ? -0.881 -8.883 1.012 1.00 94.75 111 SER A N 1
ATOM 789 C CA . SER A 1 111 ? -0.772 -10.000 1.945 1.00 94.75 111 SER A CA 1
ATOM 790 C C . SER A 1 111 ? 0.454 -9.882 2.854 1.00 94.75 111 SER A C 1
ATOM 792 O O . SER A 1 111 ? 0.317 -9.971 4.076 1.00 94.75 111 SER A O 1
ATOM 794 N N . GLU A 1 112 ? 1.631 -9.603 2.290 1.00 93.06 112 GLU A N 1
ATOM 795 C CA . GLU A 1 112 ? 2.861 -9.444 3.079 1.00 93.06 112 GLU A CA 1
ATOM 796 C C . GLU A 1 112 ? 2.839 -8.173 3.940 1.00 93.06 112 GLU A C 1
ATOM 798 O O . GLU A 1 112 ? 3.265 -8.190 5.102 1.00 93.06 112 GLU A O 1
ATOM 803 N N . PHE A 1 113 ? 2.262 -7.076 3.438 1.00 96.19 113 PHE A N 1
ATOM 804 C CA . PHE A 1 113 ? 2.012 -5.891 4.261 1.00 96.19 113 PHE A CA 1
ATOM 805 C C . PHE A 1 113 ? 1.115 -6.228 5.466 1.00 96.19 113 PHE A C 1
ATOM 807 O O . PHE A 1 113 ? 1.428 -5.852 6.597 1.00 96.19 113 PHE A O 1
ATOM 814 N N . PHE A 1 114 ? 0.025 -6.971 5.258 1.00 97.75 114 PHE A N 1
ATOM 815 C CA . PHE A 1 114 ? -0.914 -7.347 6.317 1.00 97.75 114 PHE A CA 1
ATOM 816 C C . PHE A 1 114 ? -0.309 -8.298 7.343 1.00 97.75 114 PHE A C 1
ATOM 818 O O . PHE A 1 114 ? -0.541 -8.123 8.541 1.00 97.75 114 PHE A O 1
ATOM 825 N N . LYS A 1 115 ? 0.508 -9.256 6.910 1.00 95.94 115 LYS A N 1
ATOM 826 C CA . LYS A 1 115 ? 1.269 -10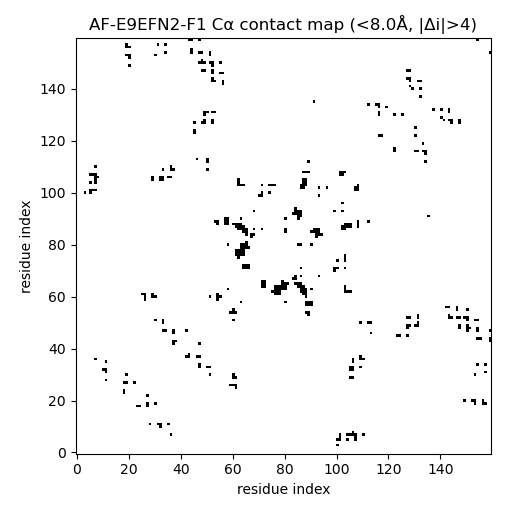.143 7.797 1.00 95.94 115 LYS A CA 1
ATOM 827 C C . LYS A 1 115 ? 2.124 -9.340 8.780 1.00 95.94 115 LYS A C 1
ATOM 829 O O . LYS A 1 115 ? 2.042 -9.547 9.988 1.00 95.94 115 LYS A O 1
ATOM 834 N N . ASN A 1 116 ? 2.860 -8.346 8.284 1.00 96.19 116 ASN A N 1
ATOM 835 C CA . ASN A 1 116 ? 3.667 -7.466 9.130 1.00 96.19 116 ASN A CA 1
ATOM 836 C C . ASN A 1 116 ? 2.814 -6.515 9.986 1.00 96.19 116 ASN A C 1
ATOM 838 O O . ASN A 1 116 ? 3.119 -6.284 11.155 1.00 96.19 116 ASN A O 1
ATOM 842 N N . MET A 1 117 ? 1.726 -5.978 9.429 1.00 98.06 117 MET A N 1
ATOM 843 C CA . MET A 1 117 ? 0.812 -5.078 10.136 1.00 98.06 117 MET A CA 1
ATOM 844 C C . MET A 1 117 ? 0.132 -5.768 11.323 1.00 98.06 117 MET A C 1
ATOM 846 O O . MET A 1 117 ? 0.063 -5.203 12.413 1.00 98.06 117 MET A O 1
ATOM 850 N N . THR A 1 118 ? -0.376 -6.983 11.124 1.00 98.44 118 THR A N 1
ATOM 851 C CA . THR A 1 118 ? -1.134 -7.726 12.142 1.00 98.44 118 THR A CA 1
ATOM 852 C C . THR A 1 118 ? -0.252 -8.269 13.265 1.00 98.44 118 THR A C 1
ATOM 854 O O . THR A 1 118 ? -0.750 -8.469 14.373 1.00 98.44 118 THR A O 1
ATOM 857 N N . ALA A 1 119 ? 1.055 -8.416 13.026 1.00 98.19 119 ALA A N 1
ATOM 858 C CA . ALA A 1 119 ? 2.049 -8.737 14.051 1.00 98.19 119 ALA A CA 1
ATOM 859 C C . ALA A 1 119 ? 2.315 -7.578 15.037 1.00 98.19 119 ALA A C 1
ATOM 861 O O . ALA A 1 119 ? 2.930 -7.776 16.086 1.00 98.19 119 ALA A O 1
ATOM 862 N N . ILE A 1 120 ? 1.857 -6.357 14.738 1.00 98.38 120 ILE A N 1
ATOM 863 C CA . ILE A 1 120 ? 2.022 -5.199 15.621 1.00 98.38 120 ILE A CA 1
ATOM 864 C C . ILE A 1 120 ? 0.972 -5.245 16.738 1.00 98.38 120 ILE A C 1
ATOM 866 O O . ILE A 1 120 ? -0.235 -5.178 16.495 1.00 98.38 120 ILE A O 1
ATOM 870 N N . CYS A 1 121 ? 1.426 -5.274 17.993 1.00 98.06 121 CYS A N 1
ATOM 871 C CA . CYS A 1 121 ? 0.533 -5.169 19.146 1.00 98.06 121 CYS A CA 1
ATOM 872 C C . CYS A 1 121 ? -0.300 -3.872 19.087 1.00 98.06 121 CYS A C 1
ATOM 874 O O . CYS A 1 121 ? 0.226 -2.786 18.831 1.00 98.06 121 CYS A O 1
ATOM 876 N N . GLY A 1 122 ? -1.611 -3.993 19.310 1.00 97.88 122 GLY A N 1
ATOM 877 C CA . GLY A 1 122 ? -2.543 -2.864 19.283 1.00 97.88 122 GLY A CA 1
ATOM 878 C C . GLY A 1 122 ? -2.919 -2.363 17.884 1.00 97.88 122 GLY A C 1
ATOM 879 O O . GLY A 1 122 ? -3.555 -1.315 17.780 1.00 97.88 122 GLY A O 1
ATOM 880 N N . TRP A 1 123 ? -2.582 -3.079 16.801 1.00 98.50 123 TRP A N 1
ATOM 881 C CA . TRP A 1 123 ? -2.859 -2.600 15.440 1.00 98.50 123 TRP A CA 1
ATOM 882 C C . TRP A 1 123 ? -4.336 -2.259 15.188 1.00 98.50 123 TRP A C 1
ATOM 884 O O . TRP A 1 123 ? -4.639 -1.325 14.451 1.00 98.50 123 TRP A O 1
ATOM 894 N N . LYS A 1 124 ? -5.270 -2.961 15.838 1.00 98.12 124 LYS A N 1
ATOM 895 C CA . LYS A 1 124 ? -6.716 -2.784 15.627 1.00 98.12 124 LYS A CA 1
ATOM 896 C C . LYS A 1 124 ? -7.251 -1.395 15.997 1.00 98.12 124 LYS A C 1
ATOM 898 O O . LYS A 1 124 ? -8.315 -1.020 15.520 1.00 98.12 124 LYS A O 1
ATOM 903 N N . THR A 1 125 ? -6.544 -0.643 16.836 1.00 97.75 125 THR A N 1
ATOM 904 C CA . THR A 1 125 ? -6.957 0.701 17.280 1.00 97.75 125 THR A CA 1
ATOM 905 C C . THR A 1 125 ? -5.903 1.770 17.004 1.00 97.75 125 THR A C 1
ATOM 907 O O . THR A 1 125 ? -6.103 2.943 17.313 1.00 97.75 125 THR A O 1
ATOM 910 N N . MET A 1 126 ? -4.774 1.383 16.411 1.00 98.12 126 MET A N 1
ATOM 911 C CA . MET A 1 126 ? -3.660 2.279 16.143 1.00 98.12 126 MET A CA 1
ATOM 912 C C . MET A 1 126 ? -3.977 3.249 14.996 1.00 98.12 126 MET A C 1
ATOM 914 O O . MET A 1 126 ? -4.636 2.889 14.018 1.00 98.12 126 MET A O 1
ATOM 918 N N . ASP A 1 127 ? -3.470 4.482 15.099 1.00 97.69 127 ASP A N 1
ATOM 919 C CA . ASP A 1 127 ? -3.546 5.463 14.012 1.00 97.69 127 ASP A CA 1
ATOM 920 C C . ASP A 1 127 ? -2.938 4.900 12.718 1.00 97.69 127 ASP A C 1
ATOM 922 O O . ASP A 1 127 ? -1.864 4.294 12.725 1.00 97.69 127 ASP A O 1
ATOM 926 N N . ALA A 1 128 ? -3.612 5.133 11.590 1.00 97.81 128 ALA A N 1
ATOM 927 C CA . ALA A 1 128 ? -3.239 4.530 10.313 1.00 97.81 128 ALA A CA 1
ATOM 928 C C . ALA A 1 128 ? -1.836 4.952 9.850 1.00 97.81 128 ALA A C 1
ATOM 930 O O . ALA A 1 128 ? -1.085 4.107 9.373 1.00 97.81 128 ALA A O 1
ATOM 931 N N . ALA A 1 129 ? -1.455 6.226 10.018 1.00 97.69 129 ALA A N 1
ATOM 932 C CA . ALA A 1 129 ? -0.115 6.681 9.638 1.00 97.69 129 ALA A CA 1
ATOM 933 C C . ALA A 1 129 ? 0.965 6.031 10.517 1.00 97.69 129 ALA A C 1
ATOM 935 O O . ALA A 1 129 ? 2.011 5.628 10.011 1.00 97.69 129 ALA A O 1
ATOM 936 N N . THR A 1 130 ? 0.685 5.865 11.813 1.00 97.81 130 THR A N 1
ATOM 937 C CA . THR A 1 130 ? 1.566 5.145 12.742 1.00 97.81 130 THR A CA 1
ATOM 938 C C . THR A 1 130 ? 1.729 3.676 12.348 1.00 97.81 130 THR A C 1
ATOM 940 O O . THR A 1 130 ? 2.847 3.165 12.390 1.00 97.81 130 THR A O 1
ATOM 943 N N . LEU A 1 131 ? 0.658 3.000 11.917 1.00 97.94 131 LEU A N 1
ATOM 944 C CA . LEU A 1 131 ? 0.751 1.632 11.398 1.00 97.94 131 LEU A CA 1
ATOM 945 C C . LEU A 1 131 ? 1.606 1.542 10.140 1.00 97.94 131 LEU A C 1
ATOM 947 O O . LEU A 1 131 ? 2.501 0.702 10.092 1.00 97.94 131 LEU A O 1
ATOM 951 N N . CYS A 1 132 ? 1.373 2.426 9.164 1.00 98.00 132 CYS A N 1
ATOM 952 C CA . CYS A 1 132 ? 2.177 2.479 7.941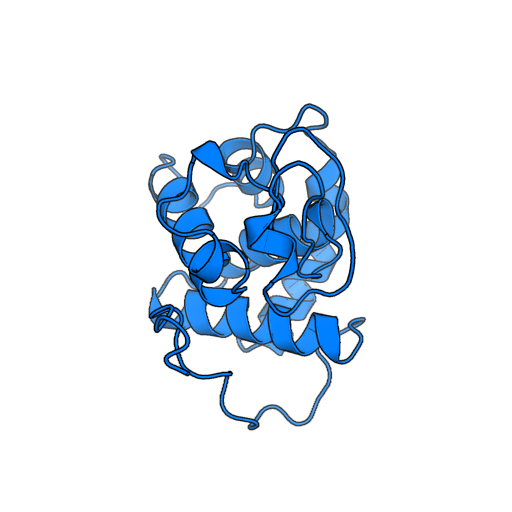 1.00 98.00 132 CYS A CA 1
ATOM 953 C C . CYS A 1 132 ? 3.665 2.608 8.290 1.00 98.00 132 CYS A C 1
ATOM 955 O O . CYS A 1 132 ? 4.479 1.801 7.849 1.00 98.00 132 CYS A O 1
ATOM 957 N N . GLN A 1 133 ? 4.002 3.555 9.172 1.00 97.44 133 GLN A N 1
ATOM 958 C CA . GLN A 1 133 ? 5.377 3.780 9.608 1.00 97.44 133 GLN A CA 1
ATOM 959 C C . GLN A 1 133 ? 5.973 2.573 10.340 1.00 97.44 133 GLN A C 1
ATOM 961 O O . GLN A 1 133 ? 7.150 2.276 10.157 1.00 97.44 133 GLN A O 1
ATOM 966 N N . LYS A 1 134 ? 5.207 1.867 11.177 1.00 97.12 134 LYS A N 1
ATOM 967 C CA . LYS A 1 134 ? 5.717 0.683 11.886 1.00 97.12 134 LYS A CA 1
ATOM 968 C C . LYS A 1 134 ? 5.999 -0.492 10.951 1.00 97.12 134 LYS A C 1
ATOM 970 O O . LYS A 1 134 ? 6.959 -1.220 11.201 1.00 97.12 134 LYS A O 1
ATOM 975 N N . VAL A 1 135 ? 5.191 -0.662 9.903 1.00 96.44 135 VAL A N 1
ATOM 976 C CA . VAL A 1 135 ? 5.408 -1.699 8.886 1.00 96.44 135 VAL A CA 1
ATOM 977 C C . VAL A 1 135 ? 6.585 -1.327 7.984 1.00 96.44 135 VAL A C 1
ATOM 979 O O . VAL A 1 135 ? 7.519 -2.109 7.852 1.00 96.44 135 VAL A O 1
ATOM 982 N N . GLN A 1 136 ? 6.578 -0.119 7.418 1.00 95.56 136 GLN A N 1
ATOM 983 C CA . GLN A 1 136 ? 7.551 0.301 6.403 1.00 95.56 136 GLN A CA 1
ATOM 984 C C . GLN A 1 136 ? 8.893 0.766 6.973 1.00 95.56 136 GLN A C 1
ATOM 986 O O . GLN A 1 136 ? 9.912 0.678 6.297 1.00 95.56 136 GLN A O 1
ATOM 991 N N . ARG A 1 137 ? 8.906 1.286 8.207 1.00 93.44 137 ARG A N 1
ATOM 992 C CA . ARG A 1 137 ? 10.099 1.830 8.879 1.00 93.44 137 ARG A CA 1
ATOM 993 C C . ARG A 1 137 ? 10.839 2.878 8.034 1.00 93.44 137 ARG A C 1
ATOM 995 O O . ARG A 1 137 ? 12.066 2.911 8.005 1.00 93.44 137 ARG A O 1
ATOM 1002 N N . SER A 1 138 ? 10.083 3.747 7.360 1.00 90.25 138 SER A N 1
ATOM 1003 C CA . SER A 1 138 ? 10.623 4.805 6.498 1.00 90.25 138 SER A CA 1
ATOM 1004 C C . SER A 1 138 ? 11.423 5.854 7.280 1.00 90.25 138 SER A C 1
ATOM 1006 O O . SER A 1 138 ? 11.139 6.134 8.447 1.00 90.25 138 SER A O 1
ATOM 1008 N N . ALA A 1 139 ? 12.390 6.492 6.615 1.00 89.06 139 ALA A N 1
ATOM 1009 C CA . ALA A 1 139 ? 13.154 7.617 7.158 1.00 89.06 139 ALA A CA 1
ATOM 1010 C C . ALA A 1 139 ? 12.322 8.907 7.318 1.00 89.06 139 ALA A C 1
ATOM 1012 O O . ALA A 1 139 ? 12.781 9.852 7.957 1.00 89.06 139 ALA A O 1
ATOM 1013 N N . VAL A 1 140 ? 11.102 8.958 6.763 1.00 88.88 140 VAL A N 1
ATOM 1014 C CA . VAL A 1 140 ? 10.210 10.130 6.822 1.00 88.88 140 VAL A CA 1
ATOM 1015 C C . VAL A 1 140 ? 8.864 9.745 7.458 1.00 88.88 140 VAL A C 1
ATOM 1017 O O . VAL A 1 140 ? 7.879 9.528 6.749 1.00 88.88 140 VAL A O 1
ATOM 1020 N N . PRO A 1 141 ? 8.767 9.696 8.802 1.00 80.12 141 PRO A N 1
ATOM 1021 C CA . PRO A 1 141 ? 7.591 9.170 9.505 1.00 80.12 141 PRO A CA 1
ATOM 1022 C C . PRO A 1 141 ? 6.264 9.876 9.208 1.00 80.12 141 PRO A C 1
ATOM 1024 O O . PRO A 1 141 ? 5.188 9.305 9.385 1.00 80.12 141 PRO A O 1
ATOM 1027 N N . THR A 1 142 ? 6.317 11.134 8.774 1.00 87.81 142 THR A N 1
ATOM 1028 C CA . THR A 1 142 ? 5.132 11.956 8.503 1.00 87.81 142 THR A CA 1
ATOM 1029 C C . THR A 1 142 ? 4.552 11.745 7.105 1.00 87.81 142 THR A C 1
ATOM 1031 O O . THR A 1 142 ? 3.415 12.163 6.867 1.00 87.81 142 THR A O 1
ATOM 1034 N N . ALA A 1 143 ? 5.271 11.069 6.200 1.00 93.44 143 ALA A N 1
ATOM 1035 C CA . ALA A 1 143 ? 4.885 10.921 4.797 1.00 93.44 143 ALA A CA 1
ATOM 1036 C C . ALA A 1 143 ? 3.497 10.276 4.632 1.00 93.44 143 ALA A C 1
ATOM 1038 O O . ALA A 1 143 ? 2.662 10.780 3.882 1.00 93.44 143 ALA A O 1
ATOM 1039 N N . TYR A 1 144 ? 3.201 9.233 5.413 1.00 96.50 144 TYR A N 1
ATOM 1040 C CA . TYR A 1 144 ? 1.934 8.497 5.319 1.00 96.50 144 TYR A CA 1
ATOM 1041 C C . TYR A 1 144 ? 0.714 9.327 5.717 1.00 96.50 144 TYR A C 1
ATOM 1043 O O . TYR A 1 144 ? -0.375 9.144 5.164 1.00 96.50 144 TYR A O 1
ATOM 1051 N N . ARG A 1 145 ? 0.874 10.273 6.657 1.00 97.31 145 ARG A N 1
ATOM 1052 C CA . ARG A 1 145 ? -0.243 11.087 7.164 1.00 97.31 145 ARG A CA 1
ATOM 1053 C C . ARG A 1 145 ? -0.927 11.855 6.032 1.00 97.31 145 ARG A C 1
ATOM 1055 O O . ARG A 1 145 ? -2.157 11.931 6.039 1.00 97.31 145 ARG A O 1
ATOM 1062 N N . LYS A 1 146 ? -0.151 12.300 5.032 1.00 97.50 146 LYS A N 1
ATOM 1063 C CA . LYS A 1 146 ? -0.616 12.997 3.820 1.00 97.50 146 LYS A CA 1
ATOM 1064 C C . LYS A 1 146 ? -1.770 12.274 3.119 1.00 97.50 146 LYS A C 1
ATOM 1066 O O . LYS A 1 146 ? -2.702 12.927 2.661 1.00 97.50 146 LYS A O 1
ATOM 1071 N N . TYR A 1 147 ? -1.734 10.943 3.063 1.00 97.88 147 TYR A N 1
ATOM 1072 C CA . TYR A 1 147 ? -2.680 10.156 2.267 1.00 97.88 147 TYR A CA 1
ATOM 1073 C C . TYR A 1 147 ? -3.764 9.456 3.089 1.00 97.88 147 TYR A C 1
ATOM 1075 O O . TYR A 1 147 ? -4.701 8.905 2.515 1.00 97.88 147 TYR A O 1
ATOM 1083 N N . THR A 1 148 ? -3.719 9.516 4.423 1.00 97.94 148 THR A N 1
ATOM 1084 C CA . THR A 1 148 ? -4.703 8.823 5.281 1.00 97.94 148 THR A CA 1
ATOM 1085 C C . THR A 1 148 ? -6.156 9.246 5.034 1.00 97.94 148 THR A C 1
ATOM 1087 O O . THR A 1 148 ? -7.056 8.409 5.122 1.00 97.94 148 THR A O 1
ATOM 1090 N N . ALA A 1 149 ? -6.406 10.518 4.706 1.00 98.19 149 ALA A N 1
ATOM 1091 C CA . ALA A 1 149 ? -7.745 11.013 4.386 1.00 98.19 149 ALA A CA 1
ATOM 1092 C C . ALA A 1 149 ? -8.242 10.502 3.022 1.00 98.19 149 ALA A C 1
ATOM 1094 O O . ALA A 1 149 ? -9.397 10.096 2.898 1.00 98.19 149 ALA A O 1
ATOM 1095 N N . GLN A 1 150 ? -7.370 10.474 2.009 1.00 98.19 150 GLN A N 1
ATOM 1096 C CA . GLN A 1 150 ? -7.692 9.913 0.694 1.00 98.19 150 GLN A CA 1
ATOM 1097 C C . GLN A 1 150 ? -7.925 8.401 0.785 1.00 98.19 150 GLN A C 1
ATOM 1099 O O . GLN A 1 150 ? -8.926 7.905 0.274 1.00 98.19 150 GLN A O 1
ATOM 1104 N N . ALA A 1 151 ? -7.067 7.685 1.515 1.00 98.50 151 ALA A N 1
ATOM 1105 C CA . ALA A 1 151 ? -7.219 6.257 1.769 1.00 98.50 151 ALA A CA 1
ATOM 1106 C C . ALA A 1 151 ? -8.563 5.928 2.434 1.00 98.50 151 ALA A C 1
ATOM 1108 O O . ALA A 1 151 ? -9.226 4.976 2.038 1.00 98.50 151 ALA A O 1
ATOM 1109 N N . ALA A 1 152 ? -9.020 6.747 3.388 1.00 98.38 152 ALA A N 1
ATOM 1110 C CA . ALA A 1 152 ? -10.331 6.561 4.008 1.00 98.38 152 ALA A CA 1
ATOM 1111 C C . ALA A 1 152 ? -11.490 6.677 2.999 1.00 98.38 152 ALA A C 1
ATOM 1113 O O . ALA A 1 152 ? -12.423 5.879 3.067 1.00 98.38 152 ALA A O 1
ATOM 1114 N N . LYS A 1 153 ? -11.419 7.626 2.053 1.00 98.25 153 LYS A N 1
ATOM 1115 C CA . LYS A 1 153 ? -12.419 7.787 0.980 1.00 98.25 153 LYS A CA 1
ATOM 1116 C C . LYS A 1 153 ? -12.404 6.607 0.007 1.00 98.25 153 LYS A C 1
ATOM 1118 O O . LYS A 1 153 ? -13.465 6.104 -0.343 1.00 98.25 153 LYS A O 1
ATOM 1123 N N . ILE A 1 154 ? -11.214 6.150 -0.385 1.00 98.25 154 ILE A N 1
ATOM 1124 C CA . ILE A 1 154 ? -11.032 4.983 -1.259 1.00 98.25 154 ILE A CA 1
ATOM 1125 C C . ILE A 1 154 ? -11.603 3.725 -0.596 1.00 98.25 154 ILE A C 1
ATOM 1127 O O . ILE A 1 154 ? -12.422 3.042 -1.197 1.00 98.25 154 ILE A O 1
ATOM 1131 N N . CYS A 1 155 ? -11.246 3.452 0.661 1.00 98.00 155 CYS A N 1
ATOM 1132 C CA . CYS A 1 155 ? -11.770 2.297 1.391 1.00 98.00 155 CYS A CA 1
ATOM 1133 C C . CYS A 1 155 ? -13.295 2.354 1.546 1.00 98.00 155 CYS A C 1
ATOM 1135 O O . CYS A 1 155 ? -13.952 1.335 1.365 1.00 98.00 155 CYS A O 1
ATOM 1137 N N . ALA A 1 156 ? -13.862 3.536 1.817 1.00 97.75 156 ALA A N 1
ATOM 1138 C CA . ALA A 1 156 ? -15.311 3.710 1.889 1.00 97.75 156 ALA A CA 1
ATOM 1139 C C . ALA A 1 156 ? -16.005 3.409 0.554 1.00 97.75 156 ALA A C 1
ATOM 1141 O O . ALA A 1 156 ? -16.957 2.635 0.521 1.00 97.75 156 ALA A O 1
ATOM 1142 N N . ALA A 1 157 ? -15.485 3.944 -0.554 1.00 96.38 157 ALA A N 1
ATOM 1143 C CA . ALA A 1 157 ? -15.987 3.635 -1.894 1.00 96.38 157 ALA A CA 1
ATOM 1144 C C . ALA A 1 157 ? -15.808 2.149 -2.264 1.00 96.38 157 ALA A C 1
ATOM 1146 O O . ALA A 1 157 ? -16.631 1.584 -2.976 1.00 96.38 157 ALA A O 1
ATOM 1147 N N . GLY A 1 158 ? -14.770 1.500 -1.730 1.00 94.38 158 GLY A N 1
ATOM 1148 C CA . GLY A 1 158 ? -14.527 0.062 -1.838 1.00 94.38 158 GLY A CA 1
ATOM 1149 C C . GLY A 1 158 ? -15.414 -0.817 -0.947 1.00 94.38 158 GLY A C 1
ATOM 1150 O O . GLY A 1 158 ? -15.269 -2.041 -0.980 1.00 94.38 158 GLY A O 1
ATOM 1151 N N . GLY A 1 159 ? -16.320 -0.235 -0.153 1.00 94.38 159 GLY A N 1
ATOM 1152 C CA . GLY A 1 159 ? -17.271 -0.958 0.698 1.00 94.38 159 GLY A CA 1
ATOM 1153 C C . GLY A 1 159 ? -16.804 -1.229 2.135 1.00 94.38 159 GLY A C 1
ATOM 1154 O O . GLY A 1 159 ? -17.120 -2.295 2.661 1.00 94.38 159 GLY A O 1
ATOM 1155 N N . PHE A 1 160 ? -16.055 -0.303 2.754 1.00 92.44 160 PHE A N 1
ATOM 1156 C CA . PHE A 1 160 ? -15.628 -0.346 4.168 1.00 92.44 160 PHE A CA 1
ATOM 1157 C C . PHE A 1 160 ? -16.099 0.836 5.032 1.00 92.44 160 PHE A C 1
ATOM 1159 O O . PHE A 1 160 ? -16.106 2.006 4.587 1.00 92.44 160 PHE A O 1
#